Protein AF-A0A379B543-F1 (afdb_monomer)

Secondary structure (DSSP, 8-state):
-------HHHHHHHHHTTSGGGT-HHHHHHHHHHTT----HHHHHHHTSPTTSTT--PPPHHHHHHHHHHHHHHHHHHHHHHHTT-

Foldseek 3Di:
DDPPPDAQLRVLLVLCVVDPCVVPVVVVQVLVVVVVDHDDSLLSVLSNDDPPPPSHDHDDPVSVVSSVVVVVVVVVVVVVVVVVVD

Mean predicted aligned error: 5.9 Å

pLDDT: mean 88.13, std 14.28, range [39.81, 97.88]

Structure (mmCIF, N/CA/C/O backbone):
data_AF-A0A379B543-F1
#
_entry.id   AF-A0A379B543-F1
#
loop_
_atom_site.group_PDB
_atom_site.id
_atom_site.type_symbol
_atom_site.label_atom_id
_atom_site.label_alt_id
_atom_site.label_comp_id
_atom_site.label_asym_id
_atom_site.label_entity_id
_atom_site.label_seq_id
_atom_site.pdbx_PDB_ins_code
_atom_site.Cartn_x
_atom_site.Cartn_y
_atom_site.Cartn_z
_atom_site.occupancy
_atom_site.B_iso_or_equiv
_atom_site.auth_seq_id
_atom_site.auth_comp_id
_atom_site.auth_asym_id
_atom_site.auth_atom_id
_atom_site.pdbx_PDB_model_num
ATOM 1 N N . MET A 1 1 ? -7.031 11.530 -28.248 1.00 39.81 1 MET A N 1
ATOM 2 C CA . MET A 1 1 ? -6.701 11.619 -26.811 1.00 39.81 1 MET A CA 1
ATOM 3 C C . MET A 1 1 ? -6.202 10.254 -26.368 1.00 39.81 1 MET A C 1
ATOM 5 O O . MET A 1 1 ? -7.004 9.344 -26.217 1.00 39.81 1 MET A O 1
ATOM 9 N N . PHE A 1 2 ? -4.884 10.064 -26.279 1.00 41.03 2 PHE A N 1
ATOM 10 C CA . PHE A 1 2 ? -4.333 8.831 -25.721 1.00 41.03 2 PHE A CA 1
ATOM 11 C C . PHE A 1 2 ? -4.503 8.906 -24.206 1.00 41.03 2 PHE A C 1
ATOM 13 O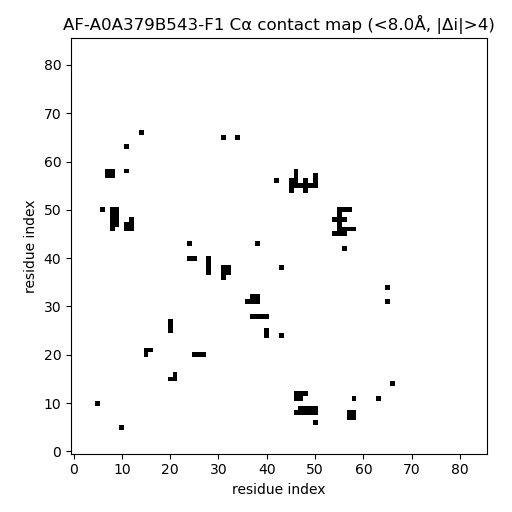 O . PHE A 1 2 ? -3.801 9.670 -23.547 1.00 41.03 2 PHE A O 1
ATOM 20 N N . PHE A 1 3 ? -5.443 8.144 -23.649 1.00 46.25 3 PHE A N 1
ATOM 21 C CA . PHE A 1 3 ? -5.364 7.797 -22.236 1.00 46.25 3 PHE A CA 1
ATOM 22 C C . PHE A 1 3 ? -4.092 6.965 -22.082 1.00 46.25 3 PHE A C 1
ATOM 24 O O . PHE A 1 3 ? -4.084 5.775 -22.384 1.00 46.25 3 PHE A O 1
ATOM 31 N N . ILE A 1 4 ? -2.984 7.604 -21.699 1.00 58.81 4 ILE A N 1
ATOM 32 C CA . ILE A 1 4 ? -1.787 6.882 -21.276 1.00 58.81 4 ILE A CA 1
ATOM 33 C C . ILE A 1 4 ? -2.218 6.128 -20.023 1.00 58.81 4 ILE A C 1
ATOM 35 O O . ILE A 1 4 ? -2.325 6.712 -18.944 1.00 58.81 4 ILE A O 1
ATOM 39 N N . THR A 1 5 ? -2.551 4.849 -20.182 1.00 70.00 5 THR A N 1
ATOM 40 C CA . THR A 1 5 ? -2.908 3.977 -19.069 1.00 70.00 5 THR A CA 1
ATOM 41 C C . THR A 1 5 ? -1.712 3.945 -18.129 1.00 70.00 5 THR A C 1
ATOM 43 O O . THR A 1 5 ? -0.645 3.444 -18.494 1.00 70.00 5 THR A O 1
ATOM 46 N N . MET A 1 6 ? -1.859 4.548 -16.951 1.00 81.44 6 MET A N 1
ATOM 47 C CA . MET A 1 6 ? -0.815 4.530 -15.936 1.00 81.44 6 MET A CA 1
ATOM 48 C C . MET A 1 6 ? -0.554 3.086 -15.507 1.00 81.44 6 MET A C 1
ATOM 50 O O . MET A 1 6 ? -1.485 2.338 -15.222 1.00 81.44 6 MET A O 1
ATOM 54 N N . ASP A 1 7 ? 0.714 2.685 -15.461 1.00 89.94 7 ASP A N 1
ATOM 55 C CA . ASP A 1 7 ? 1.079 1.358 -14.978 1.00 89.94 7 ASP A CA 1
ATOM 56 C C . ASP A 1 7 ? 0.939 1.261 -13.450 1.00 89.94 7 ASP A C 1
ATOM 58 O O . ASP A 1 7 ? 1.003 2.270 -12.740 1.00 89.94 7 ASP A O 1
ATOM 62 N N . LYS A 1 8 ? 0.791 0.030 -12.942 1.00 92.75 8 LYS A N 1
ATOM 63 C CA . LYS A 1 8 ? 0.614 -0.252 -11.509 1.00 92.75 8 LYS A CA 1
ATOM 64 C C . LYS A 1 8 ? 1.689 0.409 -10.640 1.00 92.75 8 LYS A C 1
ATOM 66 O O . LYS A 1 8 ? 1.349 1.006 -9.628 1.00 92.75 8 LYS A O 1
ATOM 71 N N . ASN A 1 9 ? 2.963 0.390 -11.034 1.00 94.56 9 ASN A N 1
ATOM 72 C CA . ASN A 1 9 ? 4.025 1.022 -10.246 1.00 94.56 9 ASN A CA 1
ATOM 73 C C . ASN A 1 9 ? 3.843 2.538 -10.154 1.00 94.56 9 ASN A C 1
ATOM 75 O O . ASN A 1 9 ? 4.004 3.113 -9.081 1.00 94.56 9 ASN A O 1
ATOM 79 N N . THR A 1 10 ? 3.467 3.187 -11.258 1.00 93.19 10 THR A N 1
ATOM 80 C CA . THR A 1 10 ? 3.168 4.624 -11.245 1.00 93.19 10 THR A CA 1
ATOM 81 C C . THR A 1 10 ? 1.937 4.934 -10.384 1.00 93.19 10 THR A C 1
ATOM 83 O O . THR A 1 10 ? 1.954 5.922 -9.652 1.00 93.19 10 THR A O 1
ATOM 86 N N . ILE A 1 11 ? 0.888 4.103 -10.428 1.00 93.62 11 ILE A N 1
ATOM 87 C CA 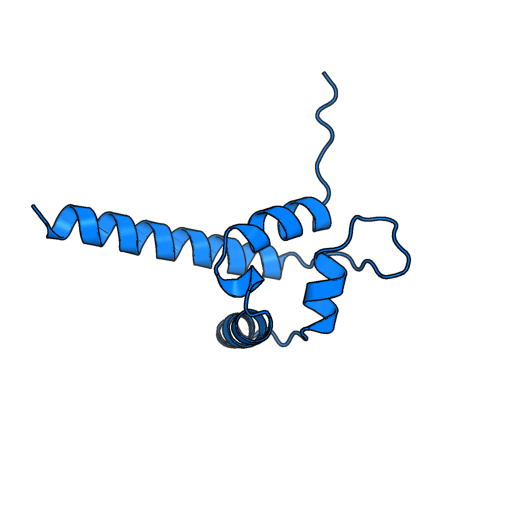. ILE A 1 11 ? -0.294 4.258 -9.560 1.00 93.62 11 ILE A CA 1
ATOM 88 C C . ILE A 1 11 ? 0.117 4.122 -8.089 1.00 93.62 11 ILE A C 1
ATOM 90 O O . ILE A 1 11 ? -0.124 5.038 -7.305 1.00 93.62 11 ILE A O 1
ATOM 94 N N . PHE A 1 12 ? 0.811 3.038 -7.736 1.00 95.94 12 PHE A N 1
ATOM 95 C CA . PHE A 1 12 ? 1.307 2.786 -6.385 1.00 95.94 12 PHE A CA 1
ATOM 96 C C . PHE A 1 12 ? 2.179 3.934 -5.877 1.00 95.94 12 PHE A C 1
ATOM 98 O O . PHE A 1 12 ? 1.913 4.476 -4.813 1.00 95.94 12 PHE A O 1
ATOM 105 N N . ALA A 1 13 ? 3.172 4.374 -6.655 1.00 95.25 13 ALA A N 1
ATOM 106 C CA . ALA A 1 13 ? 4.072 5.450 -6.250 1.00 95.25 13 ALA A CA 1
ATOM 107 C C . A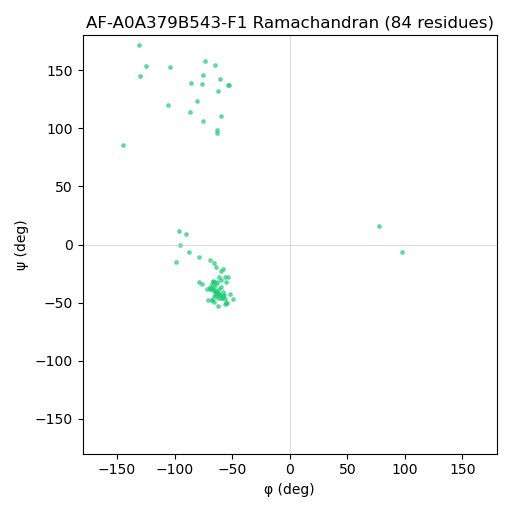LA A 1 13 ? 3.331 6.765 -5.962 1.00 95.25 13 ALA A C 1
ATOM 109 O O . ALA A 1 13 ? 3.716 7.498 -5.052 1.00 95.25 13 ALA A O 1
ATOM 110 N N . LYS A 1 14 ? 2.277 7.082 -6.728 1.00 94.62 14 LYS A N 1
ATOM 111 C CA . LYS A 1 14 ? 1.456 8.271 -6.471 1.00 94.62 14 LYS A CA 1
ATOM 112 C C . LYS A 1 14 ? 0.603 8.110 -5.220 1.00 94.62 14 LYS A C 1
ATOM 114 O O . LYS A 1 14 ? 0.618 9.012 -4.395 1.00 94.62 14 LYS A O 1
ATOM 119 N N . LEU A 1 15 ? -0.095 6.984 -5.072 1.00 95.31 15 LEU A N 1
ATOM 120 C CA . LEU A 1 15 ? -0.920 6.717 -3.893 1.00 95.31 15 LEU A CA 1
ATOM 121 C C . LEU A 1 15 ? -0.074 6.686 -2.618 1.00 95.31 15 LEU A C 1
ATOM 123 O O . LEU A 1 15 ? -0.446 7.290 -1.622 1.00 95.31 15 LEU A O 1
ATOM 127 N N . PHE A 1 16 ? 1.096 6.051 -2.661 1.00 96.69 16 PHE A N 1
ATOM 128 C CA . PHE A 1 16 ? 1.970 5.890 -1.502 1.00 96.69 16 PHE A CA 1
ATOM 129 C C . PHE A 1 16 ? 2.431 7.245 -0.952 1.00 96.69 16 PHE A C 1
ATOM 131 O O . PHE A 1 16 ? 2.430 7.454 0.255 1.00 96.69 16 PHE A O 1
ATOM 138 N N . ARG A 1 17 ? 2.709 8.217 -1.832 1.00 95.75 17 ARG A N 1
ATOM 139 C CA . ARG A 1 17 ? 3.038 9.607 -1.456 1.00 95.75 17 ARG A CA 1
ATOM 140 C C . ARG A 1 17 ? 1.894 10.382 -0.801 1.00 95.75 17 ARG A C 1
ATOM 142 O O . ARG A 1 17 ? 2.147 11.441 -0.241 1.00 95.75 17 ARG A O 1
ATOM 149 N N . LEU A 1 18 ? 0.654 9.908 -0.909 1.00 94.25 18 LEU A N 1
ATOM 150 C CA . LEU A 1 18 ? -0.500 10.507 -0.227 1.00 94.25 18 LEU A CA 1
ATOM 151 C C . LEU A 1 18 ? -0.689 9.951 1.190 1.00 94.25 18 LEU A C 1
ATOM 153 O O . LEU A 1 18 ? -1.547 10.427 1.928 1.00 94.25 18 LEU A O 1
ATOM 157 N N . THR A 1 19 ? 0.087 8.937 1.565 1.00 94.69 19 THR A N 1
ATOM 158 C CA . THR A 1 19 ? 0.030 8.306 2.883 1.00 94.69 19 THR A CA 1
ATOM 159 C C . THR A 1 19 ? 1.209 8.771 3.741 1.00 94.69 19 THR A C 1
ATOM 161 O O . THR A 1 19 ? 2.276 9.065 3.199 1.00 94.69 19 THR A O 1
ATOM 164 N N . PRO A 1 20 ? 1.081 8.790 5.080 1.00 94.31 20 PRO A N 1
ATOM 165 C CA . PRO A 1 20 ? 2.212 9.082 5.965 1.00 94.31 20 PRO A CA 1
ATOM 166 C C . PRO A 1 20 ? 3.366 8.078 5.799 1.00 94.31 20 PRO A C 1
ATOM 168 O O . PRO A 1 20 ? 4.522 8.419 6.045 1.00 94.31 20 PRO A O 1
ATOM 171 N N . PHE A 1 21 ? 3.075 6.877 5.291 1.00 96.19 21 PHE A N 1
ATOM 172 C CA . PHE A 1 21 ? 4.051 5.828 5.013 1.00 96.19 21 PHE A CA 1
ATOM 173 C C . PHE A 1 21 ? 5.161 6.236 4.035 1.00 96.19 21 PHE A C 1
ATOM 175 O O . PHE A 1 21 ? 6.237 5.641 4.046 1.00 96.19 21 PHE A O 1
ATOM 182 N N . SER A 1 22 ? 4.965 7.272 3.206 1.00 94.56 22 SER A N 1
ATOM 183 C CA . SER A 1 22 ? 6.047 7.761 2.341 1.00 94.56 22 SER A CA 1
ATOM 184 C C . SER A 1 22 ? 7.236 8.340 3.104 1.00 94.56 22 SER A C 1
ATOM 186 O O . 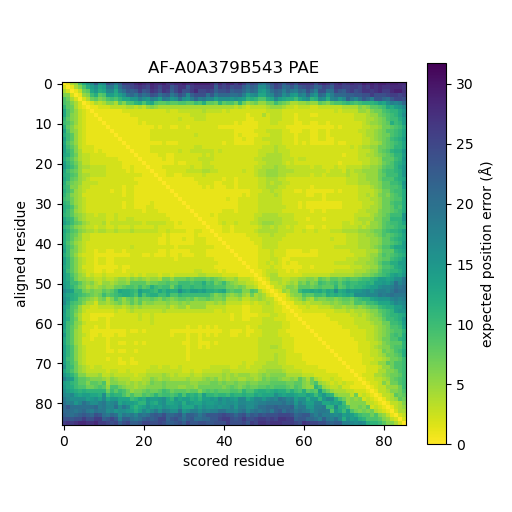SER A 1 22 ? 8.321 8.451 2.536 1.00 94.56 22 SER A O 1
ATOM 188 N N . HIS A 1 23 ? 7.037 8.708 4.370 1.00 95.00 23 HIS A N 1
ATOM 189 C CA . HIS A 1 23 ? 8.087 9.191 5.266 1.00 95.00 23 HIS A CA 1
ATOM 190 C C . HIS A 1 23 ? 8.615 8.097 6.203 1.00 95.00 23 HIS A C 1
ATOM 192 O O . HIS A 1 23 ? 9.689 8.265 6.773 1.00 95.00 23 HIS A O 1
ATOM 198 N N . ASP A 1 24 ? 7.893 6.980 6.319 1.00 95.75 24 ASP A N 1
ATOM 199 C CA . ASP A 1 24 ? 8.206 5.861 7.204 1.00 95.75 24 ASP A CA 1
ATOM 200 C C . ASP A 1 24 ? 7.808 4.533 6.537 1.00 95.75 24 ASP A C 1
ATOM 202 O O . ASP A 1 24 ? 6.699 4.016 6.688 1.00 95.75 24 ASP A O 1
ATOM 206 N N . ILE A 1 25 ? 8.725 3.998 5.725 1.00 95.88 25 ILE A N 1
ATOM 207 C CA . ILE A 1 25 ? 8.532 2.715 5.037 1.00 95.88 25 ILE A CA 1
ATOM 208 C C . ILE A 1 25 ? 8.371 1.549 6.030 1.00 95.88 25 ILE A C 1
ATOM 210 O O . ILE A 1 25 ? 7.520 0.701 5.762 1.00 95.88 25 ILE A O 1
ATOM 214 N N . PRO A 1 26 ? 9.145 1.452 7.132 1.00 96.62 26 PRO A N 1
ATOM 215 C CA . PRO A 1 26 ? 8.895 0.461 8.180 1.00 96.62 26 PRO A CA 1
ATOM 216 C C . PRO A 1 26 ? 7.437 0.415 8.651 1.00 96.62 26 PRO A C 1
ATOM 218 O O . PRO A 1 26 ? 6.849 -0.662 8.625 1.00 96.62 26 PRO A O 1
ATOM 221 N N . ALA A 1 27 ? 6.812 1.564 8.925 1.00 96.69 27 ALA A N 1
ATOM 222 C CA . ALA A 1 27 ? 5.404 1.602 9.328 1.00 96.69 27 ALA A CA 1
ATOM 223 C C . ALA A 1 27 ? 4.448 1.015 8.271 1.00 96.69 27 ALA A C 1
ATOM 225 O O . ALA A 1 27 ? 3.424 0.429 8.613 1.00 96.69 27 ALA A O 1
ATOM 226 N N . PHE A 1 28 ? 4.777 1.118 6.978 1.00 97.56 28 PHE A N 1
ATOM 227 C CA . PHE A 1 28 ? 4.001 0.443 5.931 1.00 97.56 28 PHE A CA 1
ATOM 228 C C . PHE A 1 28 ? 4.151 -1.074 5.968 1.00 97.56 28 PHE A C 1
ATOM 230 O O . PHE A 1 28 ? 3.210 -1.796 5.658 1.00 97.56 28 PHE A O 1
ATOM 237 N N . VAL A 1 29 ? 5.349 -1.567 6.284 1.00 97.88 29 VAL A N 1
ATOM 238 C CA . VAL A 1 29 ? 5.606 -3.006 6.390 1.00 97.88 29 VAL A CA 1
ATOM 239 C C . VAL A 1 29 ? 4.811 -3.586 7.552 1.00 97.88 29 VAL A C 1
ATOM 241 O O . VAL A 1 29 ? 4.151 -4.607 7.366 1.00 97.88 29 VAL A O 1
ATOM 244 N N . ASP A 1 30 ? 4.818 -2.901 8.694 1.00 97.56 30 ASP A N 1
ATOM 245 C CA . ASP A 1 30 ? 4.035 -3.287 9.868 1.00 97.56 30 ASP A CA 1
ATOM 246 C C . ASP A 1 30 ? 2.534 -3.258 9.553 1.00 97.56 30 ASP A C 1
ATOM 248 O O . ASP A 1 30 ? 1.840 -4.248 9.774 1.00 97.56 30 ASP A O 1
ATOM 2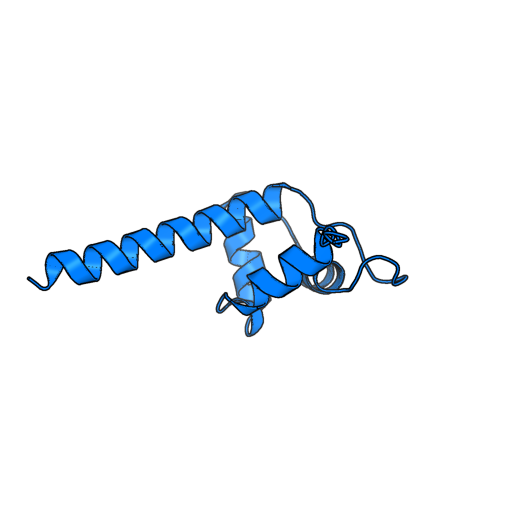52 N N . PHE A 1 31 ? 2.054 -2.192 8.904 1.00 97.00 31 PHE A N 1
ATOM 253 C CA . PHE A 1 31 ? 0.662 -2.095 8.460 1.00 97.00 31 PHE A CA 1
ATOM 254 C C . PHE A 1 31 ? 0.264 -3.249 7.532 1.00 97.00 31 PHE A C 1
ATOM 256 O O . PHE A 1 31 ? -0.789 -3.848 7.691 1.00 97.00 31 PHE A O 1
ATOM 263 N N . MET A 1 32 ? 1.111 -3.622 6.574 1.00 97.69 32 MET A N 1
ATOM 264 C CA . MET A 1 32 ? 0.826 -4.743 5.672 1.00 97.69 32 MET A CA 1
ATOM 265 C C . MET A 1 32 ? 0.799 -6.091 6.411 1.00 97.69 32 MET A C 1
ATOM 267 O O . MET A 1 32 ? 0.027 -6.978 6.037 1.00 97.69 32 MET A O 1
ATOM 271 N N . ALA A 1 33 ? 1.588 -6.238 7.480 1.00 97.38 33 ALA A N 1
ATOM 272 C CA . ALA A 1 33 ? 1.569 -7.423 8.331 1.00 97.38 33 ALA A CA 1
ATOM 273 C C . ALA A 1 33 ? 0.246 -7.566 9.105 1.00 97.38 33 ALA A C 1
ATOM 275 O O . ALA A 1 33 ? -0.217 -8.693 9.283 1.00 97.38 33 ALA A O 1
ATOM 276 N N . GLU A 1 34 ? -0.409 -6.462 9.482 1.00 96.56 34 GLU A N 1
ATOM 277 C CA . GLU A 1 34 ? -1.750 -6.477 10.098 1.00 96.56 34 GLU A CA 1
ATOM 278 C C . GLU A 1 34 ? -2.819 -7.086 9.170 1.00 96.56 34 GLU A C 1
ATOM 280 O O . GLU A 1 34 ? -3.770 -7.704 9.645 1.00 96.56 34 GLU A O 1
ATOM 285 N N . TYR A 1 35 ? -2.628 -6.997 7.848 1.00 95.44 35 TYR A N 1
ATOM 286 C CA . TYR A 1 35 ? -3.482 -7.638 6.834 1.00 95.44 35 TYR A CA 1
ATOM 287 C C . TYR A 1 35 ? -3.008 -9.054 6.467 1.00 95.44 35 TYR A C 1
ATOM 289 O O . TYR A 1 35 ? -3.494 -9.652 5.509 1.00 95.44 35 TYR A O 1
ATOM 297 N N . GLY A 1 36 ? -2.044 -9.612 7.206 1.00 97.00 36 GLY A N 1
ATOM 298 C CA . GLY A 1 36 ? -1.511 -10.954 6.970 1.00 97.00 36 GLY A CA 1
ATOM 299 C C . GLY A 1 36 ? -0.520 -11.045 5.805 1.00 97.00 36 GLY A C 1
ATOM 300 O O . GLY A 1 36 ? -0.228 -12.147 5.336 1.00 97.00 36 GLY A O 1
ATOM 301 N N . HIS A 1 37 ? 0.021 -9.917 5.330 1.00 97.44 37 HIS A N 1
ATOM 302 C CA . HIS A 1 37 ? 0.984 -9.894 4.230 1.00 97.44 37 HIS A CA 1
ATOM 303 C C . HIS A 1 37 ? 2.408 -9.620 4.714 1.00 97.44 37 HIS A C 1
ATOM 305 O O . HIS A 1 37 ? 2.726 -8.553 5.231 1.00 97.44 37 HIS A O 1
ATOM 311 N N . THR A 1 38 ? 3.317 -10.560 4.459 1.00 96.69 38 THR A N 1
ATOM 312 C CA . THR A 1 38 ? 4.747 -10.363 4.721 1.00 96.69 38 THR A CA 1
ATOM 313 C C . THR A 1 38 ? 5.421 -9.692 3.528 1.00 96.69 38 THR A C 1
ATOM 315 O O . THR A 1 38 ? 5.541 -10.279 2.450 1.00 96.69 38 THR A O 1
ATOM 318 N N . ILE A 1 39 ? 5.892 -8.462 3.725 1.00 97.44 39 ILE A N 1
ATOM 319 C CA . ILE A 1 39 ? 6.643 -7.697 2.724 1.00 97.44 39 ILE A CA 1
ATOM 320 C C . ILE A 1 39 ? 7.926 -7.120 3.336 1.00 97.44 39 ILE A C 1
ATOM 322 O O . ILE A 1 39 ? 8.143 -7.175 4.541 1.00 97.44 39 ILE A O 1
ATOM 326 N N . THR A 1 40 ? 8.794 -6.553 2.503 1.00 97.56 40 THR A N 1
ATOM 327 C CA . THR A 1 40 ? 10.064 -5.945 2.918 1.00 97.56 40 THR A CA 1
ATOM 328 C C . THR A 1 40 ? 10.161 -4.495 2.444 1.00 97.56 40 THR A C 1
ATOM 330 O O . THR A 1 40 ? 9.641 -4.163 1.372 1.00 97.56 40 THR A O 1
ATOM 333 N N . PRO A 1 41 ? 10.935 -3.634 3.133 1.00 96.94 41 PRO A N 1
ATOM 334 C CA . PRO A 1 41 ? 11.204 -2.275 2.657 1.00 96.94 41 PRO A CA 1
ATOM 335 C C . PRO A 1 41 ? 11.803 -2.241 1.242 1.00 96.94 41 PRO A C 1
ATOM 337 O O . PRO A 1 41 ? 11.559 -1.320 0.462 1.00 96.94 41 PRO A O 1
ATOM 340 N N . SER A 1 42 ? 12.587 -3.261 0.876 1.00 96.06 42 SER A N 1
ATOM 341 C CA . SER A 1 42 ? 13.162 -3.391 -0.466 1.00 96.06 42 SER A CA 1
ATOM 342 C C . SER A 1 42 ? 12.081 -3.5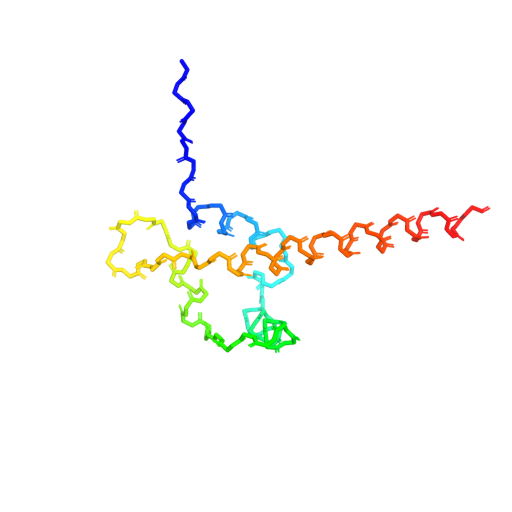70 -1.537 1.00 96.06 42 SER A C 1
ATOM 344 O O . SER A 1 42 ? 12.112 -2.881 -2.557 1.00 96.06 42 SER A O 1
ATOM 346 N N . GLN A 1 43 ? 11.080 -4.422 -1.285 1.00 96.50 43 GLN A N 1
ATOM 347 C CA . GLN A 1 43 ? 9.940 -4.602 -2.191 1.00 96.50 43 GLN A CA 1
ATOM 348 C C . GLN A 1 43 ? 9.176 -3.291 -2.389 1.00 96.50 43 GLN A C 1
ATOM 350 O O . GLN A 1 43 ? 8.953 -2.897 -3.533 1.00 96.50 43 GLN A O 1
ATOM 355 N N . VAL A 1 44 ? 8.896 -2.559 -1.306 1.00 96.50 44 VAL A N 1
ATOM 356 C CA . VAL A 1 44 ? 8.250 -1.235 -1.358 1.00 96.50 44 VAL A CA 1
ATOM 357 C C . VAL A 1 44 ? 9.044 -0.275 -2.248 1.00 96.50 44 VAL A C 1
ATOM 359 O O . VAL A 1 44 ? 8.498 0.367 -3.146 1.00 96.50 44 VAL A O 1
ATOM 362 N N . ASN A 1 45 ? 10.365 -0.221 -2.073 1.00 94.94 45 ASN A N 1
ATOM 363 C CA . ASN A 1 45 ? 11.247 0.604 -2.900 1.00 94.94 45 ASN A CA 1
ATOM 364 C C . ASN A 1 45 ? 11.309 0.159 -4.370 1.00 94.94 45 ASN A C 1
ATOM 366 O O . ASN A 1 45 ? 11.501 0.990 -5.260 1.00 94.94 45 ASN A O 1
ATOM 370 N N . CYS A 1 46 ? 11.180 -1.136 -4.659 1.00 95.56 46 CYS A N 1
ATOM 371 C CA . CYS A 1 46 ? 11.087 -1.644 -6.026 1.00 95.56 46 CYS A CA 1
ATOM 372 C C . CYS A 1 46 ? 9.760 -1.256 -6.691 1.00 95.56 46 CYS A C 1
ATOM 374 O O . CYS A 1 46 ? 9.755 -0.906 -7.874 1.00 95.56 46 CYS A O 1
ATOM 376 N N . TRP A 1 47 ? 8.659 -1.278 -5.941 1.00 96.19 47 TRP A N 1
ATOM 377 C CA . TRP A 1 47 ? 7.321 -0.925 -6.418 1.00 96.19 47 TRP A CA 1
ATOM 378 C C . TRP A 1 47 ? 7.184 0.558 -6.760 1.00 96.19 47 TRP A C 1
ATOM 380 O O . TRP A 1 47 ? 6.535 0.894 -7.746 1.00 96.19 47 TRP A O 1
ATOM 390 N N . GLN A 1 48 ? 7.874 1.444 -6.037 1.00 93.88 48 GLN A N 1
ATOM 391 C CA . GLN A 1 48 ? 7.875 2.887 -6.323 1.00 93.88 48 GLN A CA 1
ATOM 392 C C . GLN A 1 48 ? 8.606 3.275 -7.625 1.00 93.88 48 GLN A C 1
ATOM 394 O O . GLN A 1 48 ? 8.499 4.412 -8.089 1.00 93.88 48 GLN A O 1
ATOM 399 N N . ARG A 1 49 ? 9.382 2.365 -8.229 1.00 91.56 49 ARG A N 1
ATOM 400 C CA . ARG A 1 49 ? 10.158 2.649 -9.448 1.00 91.56 49 ARG A CA 1
ATOM 401 C C . ARG A 1 49 ? 9.309 2.447 -10.696 1.00 91.56 49 ARG A C 1
ATOM 403 O O . ARG A 1 49 ? 8.630 1.431 -10.823 1.00 91.56 49 ARG A O 1
ATOM 410 N N . LYS A 1 50 ? 9.453 3.355 -11.666 1.00 84.94 50 LYS A N 1
ATOM 411 C CA . LYS A 1 50 ? 8.803 3.264 -12.983 1.00 84.94 50 LYS A CA 1
ATOM 412 C C . LYS A 1 50 ? 9.074 1.908 -13.648 1.00 84.94 50 LYS A C 1
ATOM 414 O O . LYS A 1 50 ? 10.211 1.420 -13.637 1.00 84.94 50 LYS A O 1
ATOM 419 N N . LYS A 1 51 ? 8.032 1.331 -14.255 1.00 81.75 51 LYS A N 1
ATOM 420 C CA . LYS A 1 51 ? 8.120 0.094 -15.040 1.00 81.75 51 LYS A CA 1
ATOM 421 C C . LYS A 1 51 ? 9.208 0.210 -16.120 1.00 81.75 51 LYS A C 1
ATOM 423 O O . LYS A 1 51 ? 9.324 1.242 -16.778 1.00 81.75 51 LYS A O 1
ATOM 428 N N . GLY A 1 52 ? 10.003 -0.849 -16.288 1.00 76.50 52 GLY A N 1
ATOM 429 C CA . GLY A 1 52 ? 11.104 -0.917 -17.263 1.00 76.50 52 GLY A CA 1
ATOM 430 C C . GLY A 1 52 ? 12.497 -0.605 -16.701 1.00 76.50 52 GLY A C 1
ATOM 431 O O . GLY A 1 52 ? 13.488 -0.805 -17.390 1.00 76.50 52 GLY A O 1
ATOM 432 N N . ASN A 1 53 ? 12.608 -0.169 -15.442 1.00 81.75 53 ASN A N 1
ATOM 433 C CA . ASN A 1 53 ? 13.898 -0.118 -14.749 1.00 81.75 53 ASN A CA 1
ATOM 434 C C . ASN A 1 53 ? 14.316 -1.536 -14.304 1.00 81.75 53 ASN A C 1
ATOM 436 O O . ASN A 1 53 ? 13.494 -2.255 -13.741 1.00 81.75 53 ASN A O 1
ATOM 440 N N . ASN A 1 54 ? 15.591 -1.914 -14.452 1.00 82.94 54 ASN A N 1
ATOM 441 C CA . ASN A 1 54 ? 16.133 -3.219 -14.020 1.00 82.94 54 ASN A CA 1
ATOM 442 C C . ASN A 1 54 ? 15.848 -3.552 -12.540 1.00 82.94 54 ASN A C 1
ATOM 444 O O . ASN A 1 54 ? 15.747 -4.717 -12.144 1.00 82.94 54 ASN A O 1
ATOM 448 N N . LYS A 1 55 ? 15.706 -2.517 -11.705 1.00 86.12 55 LYS A N 1
ATOM 449 C CA . LYS A 1 55 ? 15.398 -2.635 -10.273 1.00 86.12 55 LYS A CA 1
ATOM 450 C C . LYS A 1 55 ? 13.903 -2.498 -9.949 1.00 86.12 55 LYS A C 1
ATOM 452 O O . LYS A 1 55 ? 13.541 -2.559 -8.779 1.00 86.12 55 LYS A O 1
ATOM 457 N N . SER A 1 56 ? 13.040 -2.276 -10.941 1.00 89.88 56 SER A N 1
ATOM 458 C CA . SER A 1 56 ? 11.583 -2.261 -10.760 1.00 89.88 56 SER A CA 1
ATOM 459 C C . SER A 1 56 ? 11.060 -3.691 -10.615 1.00 89.88 56 SER A C 1
ATOM 461 O O . SER A 1 56 ? 11.601 -4.638 -11.194 1.00 89.88 56 SER A O 1
ATOM 463 N N . ARG A 1 57 ? 10.016 -3.854 -9.805 1.00 92.81 57 ARG A N 1
ATOM 464 C CA . ARG A 1 57 ? 9.245 -5.095 -9.685 1.00 92.81 57 ARG A CA 1
ATOM 465 C C . ARG A 1 57 ? 7.764 -4.755 -9.806 1.00 92.81 57 ARG A C 1
ATOM 467 O O . ARG A 1 57 ? 7.382 -3.680 -9.343 1.00 92.81 57 ARG A O 1
ATOM 474 N N . PRO A 1 58 ? 6.942 -5.620 -10.421 1.00 92.50 58 PRO A N 1
ATOM 475 C CA . PRO A 1 58 ? 5.507 -5.386 -10.504 1.00 92.50 58 PRO A CA 1
ATOM 476 C C . PRO A 1 58 ? 4.902 -5.304 -9.101 1.00 92.50 58 PRO A C 1
ATOM 478 O O . PRO A 1 58 ? 5.317 -6.034 -8.198 1.00 92.50 58 PRO A O 1
ATOM 481 N N . VAL A 1 59 ? 3.934 -4.405 -8.935 1.00 95.38 59 VAL A N 1
ATOM 482 C CA . VAL A 1 59 ? 3.167 -4.273 -7.692 1.00 95.38 59 VAL A CA 1
ATOM 483 C C . VAL A 1 59 ? 2.072 -5.347 -7.673 1.00 95.38 59 VAL A C 1
ATOM 485 O O . VAL A 1 59 ? 1.295 -5.401 -8.634 1.00 95.38 59 VAL A O 1
ATOM 488 N N . PRO A 1 60 ? 2.015 -6.211 -6.644 1.00 96.12 60 PRO A N 1
ATOM 489 C CA . PRO A 1 60 ? 0.931 -7.178 -6.476 1.00 96.12 60 PRO A CA 1
ATOM 490 C C . PRO A 1 60 ? -0.427 -6.508 -6.223 1.00 96.12 60 PRO A C 1
ATOM 492 O O . PRO A 1 60 ? -0.476 -5.408 -5.678 1.00 96.12 60 PRO A O 1
ATOM 495 N N . ASP A 1 61 ? -1.523 -7.189 -6.563 1.00 96.62 61 ASP A N 1
ATOM 496 C CA . ASP A 1 61 ? -2.879 -6.630 -6.426 1.00 96.62 61 ASP A CA 1
ATOM 497 C C . ASP A 1 61 ? -3.312 -6.410 -4.974 1.00 96.62 61 ASP A C 1
ATOM 499 O O . ASP A 1 61 ? -3.860 -5.352 -4.670 1.00 96.62 61 ASP A O 1
ATOM 503 N N . PHE A 1 62 ? -2.935 -7.313 -4.062 1.00 96.81 62 PHE A N 1
ATOM 504 C CA . PHE A 1 62 ? -3.228 -7.171 -2.630 1.00 96.81 62 PHE A CA 1
ATOM 505 C C . PHE A 1 62 ? -2.694 -5.858 -2.034 1.00 96.81 62 PHE A C 1
ATOM 507 O O . PHE A 1 62 ? -3.261 -5.321 -1.090 1.00 96.81 62 PHE A O 1
ATOM 514 N N . VAL A 1 63 ? -1.619 -5.289 -2.600 1.00 97.25 63 VAL A N 1
ATOM 515 C CA . VAL A 1 63 ? -1.088 -3.995 -2.145 1.00 97.25 63 VAL A CA 1
ATOM 516 C C . VAL A 1 63 ? -2.110 -2.886 -2.386 1.00 97.25 63 VAL A C 1
ATOM 518 O O . VAL A 1 63 ? -2.278 -2.015 -1.539 1.00 97.25 63 VAL A O 1
ATOM 521 N N . PHE A 1 64 ? -2.815 -2.913 -3.519 1.00 97.44 64 PHE A N 1
ATOM 522 C CA . PHE A 1 64 ? -3.863 -1.935 -3.800 1.00 97.44 64 PHE A CA 1
ATOM 523 C C . PHE A 1 64 ? -5.102 -2.165 -2.947 1.00 97.44 64 PHE A C 1
ATOM 525 O O . PHE A 1 64 ? -5.674 -1.188 -2.482 1.00 97.44 64 PHE A O 1
ATOM 532 N N . GLU A 1 65 ? -5.485 -3.419 -2.706 1.00 97.00 65 GLU A N 1
ATOM 533 C CA . GLU A 1 65 ? -6.603 -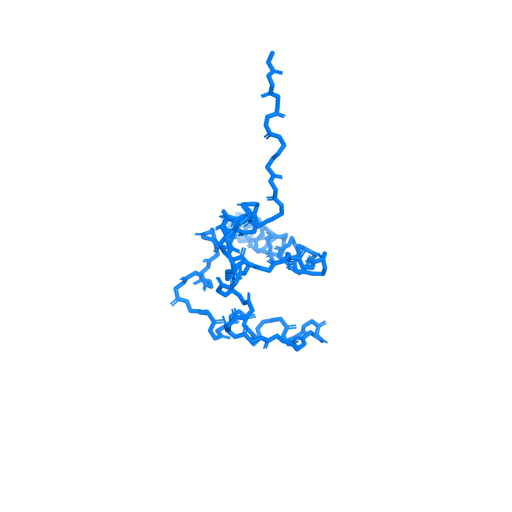3.758 -1.815 1.00 97.00 65 GLU A CA 1
ATOM 534 C C . GLU A 1 65 ? -6.388 -3.159 -0.418 1.00 97.00 65 GLU A C 1
ATOM 536 O O . GLU A 1 65 ? -7.223 -2.392 0.059 1.00 97.00 65 GLU A O 1
ATOM 541 N N . VAL A 1 66 ? -5.214 -3.396 0.178 1.00 96.94 66 VAL A N 1
ATOM 542 C CA . VAL A 1 66 ? -4.850 -2.856 1.497 1.00 96.94 66 VAL A CA 1
ATOM 543 C C . VAL A 1 66 ? -4.761 -1.326 1.487 1.00 96.94 66 VAL A C 1
ATOM 545 O O . VAL A 1 66 ? -5.229 -0.660 2.409 1.00 96.94 66 VAL A O 1
ATOM 548 N N . MET A 1 67 ? -4.194 -0.729 0.433 1.00 96.19 67 MET A N 1
ATOM 549 C CA . MET A 1 67 ? -4.126 0.731 0.320 1.00 96.19 67 MET A CA 1
ATOM 550 C C . MET A 1 67 ? -5.504 1.380 0.168 1.00 96.19 67 MET A C 1
ATOM 552 O O . MET A 1 67 ? -5.736 2.447 0.732 1.00 96.19 67 MET A O 1
ATOM 556 N N . PHE A 1 68 ? -6.414 0.782 -0.599 1.00 95.81 68 PHE A N 1
ATOM 557 C CA . PHE A 1 68 ? -7.764 1.317 -0.749 1.00 95.81 68 PHE A CA 1
ATOM 558 C C . PHE A 1 68 ? -8.563 1.190 0.542 1.00 95.81 68 PHE A C 1
ATOM 560 O O . PHE A 1 68 ? -9.247 2.148 0.897 1.00 95.81 68 PHE A O 1
ATOM 567 N N . ASP A 1 69 ? -8.406 0.090 1.280 1.00 95.00 69 ASP A N 1
ATOM 568 C CA . ASP A 1 69 ? -9.001 -0.053 2.610 1.00 95.00 69 ASP A CA 1
ATOM 569 C C . ASP A 1 69 ? -8.468 1.009 3.589 1.00 95.00 69 ASP A C 1
ATOM 571 O O . ASP A 1 69 ? -9.247 1.679 4.265 1.00 95.00 69 ASP A O 1
ATOM 575 N N . TYR A 1 70 ? -7.154 1.274 3.577 1.00 94.94 70 TYR A N 1
ATOM 576 C CA . TYR A 1 70 ? -6.553 2.372 4.344 1.00 94.94 70 TYR A CA 1
ATOM 577 C C . TYR A 1 70 ? -7.203 3.730 4.035 1.00 94.94 70 TYR A C 1
ATOM 579 O O . TYR A 1 70 ? -7.580 4.471 4.946 1.00 94.94 70 TYR A O 1
ATOM 587 N N . PHE A 1 71 ? -7.336 4.080 2.751 1.00 94.12 71 PHE A N 1
ATOM 588 C CA . PHE A 1 71 ? -7.949 5.351 2.358 1.00 94.12 71 PHE A CA 1
ATOM 589 C C . PHE A 1 71 ? -9.429 5.422 2.734 1.00 94.12 71 PHE A C 1
ATOM 591 O O . PHE A 1 71 ? -9.904 6.493 3.111 1.00 94.12 71 PHE A O 1
ATOM 598 N N . TYR A 1 72 ? -10.142 4.302 2.628 1.00 93.50 72 TYR A N 1
ATOM 599 C CA . TYR A 1 72 ? -11.553 4.215 2.969 1.00 93.50 72 TYR A CA 1
ATOM 600 C C . TYR A 1 72 ? -11.778 4.423 4.473 1.00 93.50 72 TYR A C 1
ATOM 602 O O . TYR A 1 72 ? -12.522 5.326 4.847 1.00 93.50 72 TYR A O 1
ATOM 610 N N . LYS A 1 73 ? -11.038 3.714 5.334 1.00 91.69 73 LYS A N 1
ATOM 611 C CA . LYS A 1 73 ? -11.093 3.898 6.796 1.00 91.69 73 LYS A CA 1
ATOM 612 C C . LYS A 1 73 ? -10.764 5.327 7.216 1.00 91.69 73 LYS A C 1
ATOM 614 O O . LYS A 1 73 ? -11.485 5.938 7.995 1.00 91.69 73 LYS A O 1
ATOM 619 N N . ARG A 1 74 ? -9.720 5.916 6.626 1.00 89.06 74 ARG A N 1
ATOM 620 C CA . ARG A 1 74 ? -9.341 7.307 6.906 1.00 89.06 74 ARG A CA 1
ATOM 621 C C . ARG A 1 74 ? -10.423 8.306 6.485 1.00 89.06 74 ARG A C 1
ATOM 623 O O . ARG A 1 74 ? -10.556 9.360 7.100 1.00 89.06 74 ARG A O 1
ATOM 630 N N . LYS A 1 75 ? -11.180 8.007 5.426 1.00 88.06 75 LYS A N 1
ATOM 631 C CA . LYS A 1 75 ? -12.337 8.812 5.023 1.00 88.06 75 LYS A CA 1
ATOM 632 C C . LYS A 1 75 ? -13.452 8.714 6.070 1.00 88.06 75 LYS A C 1
ATOM 634 O O . LYS A 1 75 ? -13.957 9.761 6.461 1.00 88.06 75 LYS A O 1
ATOM 639 N N . GLU A 1 76 ? -13.795 7.508 6.524 1.00 88.31 76 GLU A N 1
ATOM 640 C CA . GLU A 1 76 ? -14.817 7.295 7.562 1.00 88.31 76 GLU A CA 1
ATOM 641 C C . GLU A 1 76 ? -14.457 8.025 8.861 1.00 88.31 76 GLU A C 1
ATOM 643 O O . GLU A 1 76 ? -15.270 8.781 9.378 1.00 88.31 76 GLU A O 1
ATOM 648 N N . GLU A 1 77 ? -13.206 7.929 9.319 1.00 83.06 77 GLU A N 1
ATOM 649 C CA . GLU A 1 77 ? -12.728 8.662 10.501 1.00 83.06 77 GLU A CA 1
ATOM 650 C C . GLU A 1 77 ? -12.899 10.181 10.360 1.00 83.06 77 GLU A C 1
ATOM 652 O O . GLU A 1 77 ? -13.282 10.873 11.305 1.00 83.06 77 GLU A O 1
ATOM 657 N N . ILE A 1 78 ? -12.611 10.723 9.174 1.00 80.81 78 ILE A N 1
ATOM 658 C CA . ILE A 1 78 ? -12.783 12.151 8.904 1.00 80.81 78 ILE A CA 1
ATOM 659 C C . ILE A 1 78 ? -14.273 12.515 8.921 1.00 80.81 78 ILE A C 1
ATOM 661 O O . ILE A 1 78 ? -14.642 13.502 9.559 1.00 80.81 78 ILE A O 1
ATOM 665 N N . GLU A 1 79 ? -15.124 11.743 8.242 1.00 76.31 79 GLU A N 1
ATOM 666 C CA . GLU A 1 79 ? -16.574 11.971 8.201 1.00 76.31 79 GLU A CA 1
ATOM 667 C C . GLU A 1 79 ? -17.202 11.892 9.604 1.00 76.31 79 GLU A C 1
ATOM 669 O O . GLU A 1 79 ? -17.951 12.797 9.985 1.00 76.31 79 GLU A O 1
ATOM 674 N N . ASP A 1 80 ? -16.815 10.910 10.416 1.00 71.31 80 ASP A N 1
ATOM 675 C CA . ASP A 1 80 ? -17.275 10.747 11.798 1.00 71.31 80 ASP A CA 1
ATOM 676 C C . ASP A 1 80 ? -16.864 11.924 12.690 1.00 71.31 80 ASP A C 1
ATOM 678 O O . ASP A 1 80 ? -17.675 12.446 13.463 1.00 71.31 80 ASP A O 1
ATOM 682 N N . VAL A 1 81 ? -15.628 12.419 12.557 1.00 69.94 81 VAL A N 1
ATOM 683 C CA . VAL A 1 81 ? -15.155 13.606 13.293 1.00 69.94 81 VAL A CA 1
ATOM 684 C C . VAL A 1 81 ? -15.939 14.865 12.906 1.00 69.94 81 VAL A C 1
ATOM 686 O O . VAL A 1 81 ? -16.155 15.738 13.750 1.00 69.94 81 VAL A O 1
ATOM 689 N N . PHE A 1 82 ? -16.372 14.991 11.650 1.00 57.56 82 PHE A N 1
ATOM 690 C CA . PHE A 1 82 ? -17.183 16.129 11.212 1.00 57.56 82 PHE A CA 1
ATOM 691 C C . PHE A 1 82 ? -18.643 16.033 11.670 1.00 57.56 82 PHE A C 1
ATOM 693 O O . PHE A 1 82 ? -19.244 17.065 11.975 1.00 57.56 82 PHE A O 1
ATOM 700 N N . LEU A 1 83 ? -19.212 14.828 11.746 1.00 60.16 83 LEU A N 1
ATOM 701 C CA . LEU A 1 83 ? -20.597 14.607 12.173 1.00 60.16 83 LEU A CA 1
ATOM 702 C C . LEU A 1 83 ? -20.774 14.674 13.697 1.00 60.16 83 LEU A C 1
ATOM 704 O O . LEU A 1 83 ? -21.802 15.152 14.162 1.00 60.16 83 L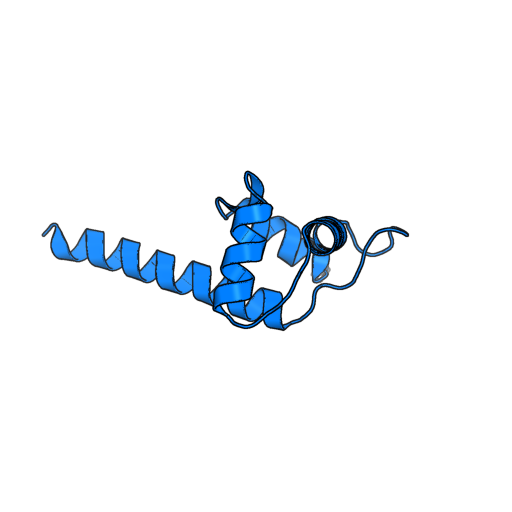EU A O 1
ATOM 708 N N . THR A 1 84 ? -19.768 14.266 14.473 1.00 59.53 84 THR A N 1
ATOM 709 C CA . THR A 1 84 ? -19.787 14.311 15.952 1.00 59.53 84 THR A CA 1
ATOM 710 C C . THR A 1 84 ? -19.503 15.694 16.545 1.00 59.53 84 THR A C 1
ATOM 712 O O . THR A 1 84 ? -19.685 15.902 17.742 1.00 59.53 84 THR A O 1
ATOM 715 N N . LYS A 1 85 ? -19.063 16.658 15.725 1.00 55.00 85 LYS A N 1
ATOM 716 C CA . LYS A 1 85 ? -18.808 18.054 16.128 1.00 55.00 85 LYS A CA 1
ATOM 717 C C . LYS A 1 85 ? -19.974 19.017 15.849 1.00 55.00 85 LYS A C 1
ATOM 719 O O . LYS A 1 85 ? -19.776 20.230 15.934 1.00 55.00 85 LYS A O 1
ATOM 724 N N . LYS A 1 86 ? -21.156 18.505 15.505 1.00 45.91 86 LYS A N 1
ATOM 725 C CA . LYS A 1 86 ? -22.403 19.276 15.373 1.00 45.91 86 LYS A CA 1
ATOM 726 C C . LYS A 1 86 ? -23.313 19.040 16.568 1.00 45.91 86 LYS A C 1
ATOM 728 O O . LYS A 1 86 ? -23.976 20.022 16.959 1.00 45.91 86 LYS A O 1
#

Solvent-accessible surface area (backbone atoms only — not comparable to full-atom values): 5060 Å² total; per-residue (Å²): 133,84,78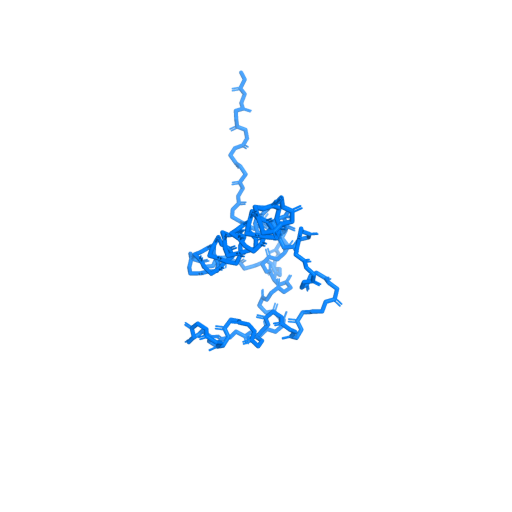,77,77,76,50,62,19,55,50,48,39,55,55,42,64,76,40,77,41,65,82,35,53,67,60,44,38,54,54,38,42,77,75,74,40,93,68,50,68,65,55,56,59,16,21,50,32,57,82,88,43,95,70,34,44,86,57,61,69,67,59,54,54,55,50,51,49,52,54,48,53,54,46,51,54,51,52,50,58,60,63,74,73,112

Radius of gyration: 15.04 Å; Cα contacts (8 Å, |Δi|>4): 60; chains: 1; bounding box: 38×30×43 Å

Organism: NCBI:txid757

Sequence (86 aa):
MFFITMDKNTIFAKLFRLTPFSHDIPAFVDFMAEYGHTITPSQVNCWQRKKGNNKSRPVPDFVFEVMFDYFYKRKEEIEDVFLTKK